Protein AF-A0A1I8INR8-F1 (afdb_monomer_lite)

Organism: NCBI:txid282301

Radius of gyration: 34.27 Å; chains: 1; bounding box: 73×22×100 Å

Foldseek 3Di:
DLVVLQVQLVVLCVVLVVDDVVSVVVSNVSSVVSNVLSVLVVLLVVLVVVLVVLVCCLVVPLVVVLVVLVVQLVVLVVQLVVLVVVLVVLVPDDPPPDDPVSVVVNVVSVVSNVVSVVSNVVSVVVSVVSVVVSVVVVVVSCVVSVVSNVVSVCCSVVVCVVVVVVVVVVVPPD

pLDDT: mean 91.71, std 9.46, range [42.19, 98.56]

Sequence (174 aa):
MCDTQRVLADAFLDLARQEPPALATDFQQSADSQRALQRSGEQLLVALQAFCTALSTLVNRTFEDALRTVSAYEFARVEFDAHRGDLDALSVRPSHGRTGAEVAKAEELKRQYEIRQQKFEQLRHDVRIKVQFLDENKIRVMQKQLRLFQSAVSAYFSGNQEALEAALRQINIK

Structure (mmCIF, N/CA/C/O backbone):
data_AF-A0A1I8INR8-F1
#
_entry.id   AF-A0A1I8INR8-F1
#
loop_
_atom_site.group_PDB
_atom_site.id
_atom_site.type_symbol
_atom_site.label_atom_id
_atom_site.label_alt_id
_atom_site.label_comp_id
_atom_site.label_asym_id
_atom_site.label_entity_id
_atom_site.label_seq_id
_atom_site.pdbx_PDB_ins_code
_atom_site.Cartn_x
_atom_site.Cartn_y
_atom_site.Cartn_z
_atom_site.occupancy
_atom_site.B_iso_or_equiv
_atom_site.auth_seq_id
_atom_site.auth_comp_id
_atom_site.auth_asym_id
_atom_site.auth_atom_id
_atom_site.pdbx_PDB_model_num
ATOM 1 N N . MET A 1 1 ? -19.101 -4.542 14.264 1.00 85.25 1 MET A N 1
ATOM 2 C CA . MET A 1 1 ? -18.750 -4.606 15.701 1.00 85.25 1 MET A CA 1
ATOM 3 C C . MET A 1 1 ? -19.252 -3.365 16.432 1.00 85.25 1 MET A C 1
ATOM 5 O O . MET A 1 1 ? -20.091 -3.538 17.303 1.00 85.25 1 MET A O 1
ATOM 9 N N . CYS A 1 2 ? -18.849 -2.145 16.043 1.00 91.06 2 CYS A N 1
ATOM 10 C CA . CYS A 1 2 ? -19.329 -0.903 16.679 1.00 91.06 2 CYS A CA 1
ATOM 11 C C . CYS A 1 2 ? -20.861 -0.749 16.643 1.00 91.06 2 CYS A C 1
ATOM 13 O O . CYS A 1 2 ? -21.470 -0.439 17.660 1.00 91.06 2 CYS A O 1
ATOM 15 N N . ASP A 1 3 ? -21.508 -1.064 15.514 1.00 92.00 3 ASP A N 1
ATOM 16 C CA . ASP A 1 3 ? -22.978 -1.029 15.424 1.00 92.00 3 ASP A CA 1
ATOM 17 C C . ASP A 1 3 ? -23.662 -1.997 16.390 1.00 92.00 3 ASP A C 1
ATOM 19 O O . ASP A 1 3 ? -24.669 -1.661 17.005 1.00 92.00 3 ASP A O 1
ATOM 23 N N . THR A 1 4 ? -23.098 -3.192 16.561 1.00 95.50 4 THR A N 1
ATOM 24 C CA . THR A 1 4 ? -23.612 -4.185 17.507 1.00 95.50 4 THR A CA 1
ATOM 25 C C . THR A 1 4 ? -23.498 -3.680 18.945 1.00 95.50 4 THR A C 1
ATOM 27 O O . THR A 1 4 ? -24.440 -3.839 19.711 1.00 95.50 4 THR A O 1
ATOM 30 N N . GLN A 1 5 ? -22.384 -3.027 19.299 1.00 94.69 5 GLN A N 1
ATOM 31 C CA . GLN A 1 5 ? -22.195 -2.404 20.616 1.00 94.69 5 GLN A CA 1
ATOM 32 C C . GLN A 1 5 ? -23.201 -1.272 20.852 1.00 94.69 5 GLN A C 1
ATOM 34 O O . GLN A 1 5 ? -23.786 -1.189 21.929 1.00 94.69 5 GLN A O 1
ATOM 39 N N . ARG A 1 6 ? -23.474 -0.446 19.832 1.00 95.56 6 ARG A N 1
ATOM 40 C CA . ARG A 1 6 ? -24.505 0.601 19.897 1.00 95.56 6 ARG A CA 1
ATOM 41 C C . ARG A 1 6 ? -25.893 0.013 20.156 1.00 95.56 6 ARG A C 1
ATOM 43 O O . ARG A 1 6 ? -26.562 0.436 21.090 1.00 95.56 6 ARG A O 1
ATOM 50 N N . VAL A 1 7 ? -26.298 -0.985 19.368 1.00 97.31 7 VAL A N 1
ATOM 51 C CA . VAL A 1 7 ? -27.605 -1.651 19.521 1.00 97.31 7 VAL A CA 1
ATOM 52 C C . VAL A 1 7 ? -27.735 -2.312 20.894 1.00 97.31 7 VAL A C 1
ATOM 54 O O . VAL A 1 7 ? -28.781 -2.208 21.528 1.00 97.31 7 VAL A O 1
ATOM 57 N N . LEU A 1 8 ? -26.673 -2.955 21.383 1.00 96.88 8 LEU A N 1
ATOM 58 C CA . LEU A 1 8 ? -26.670 -3.578 22.704 1.00 96.88 8 LEU A CA 1
ATOM 59 C C . LEU A 1 8 ? -26.781 -2.542 23.833 1.00 96.88 8 LEU A C 1
ATOM 61 O O . LEU A 1 8 ? -27.493 -2.777 24.806 1.00 96.88 8 LEU A O 1
ATOM 65 N N . ALA A 1 9 ? -26.123 -1.387 23.697 1.00 96.94 9 ALA A N 1
ATOM 66 C CA . ALA A 1 9 ? -26.262 -0.293 24.653 1.00 96.94 9 ALA A CA 1
ATOM 67 C C . ALA A 1 9 ? -27.705 0.224 24.725 1.00 96.94 9 ALA A C 1
ATOM 69 O O . ALA A 1 9 ? -28.228 0.443 25.815 1.00 96.94 9 ALA A O 1
ATOM 70 N N . ASP A 1 10 ? -28.353 0.397 23.573 1.00 97.38 10 ASP A N 1
ATOM 71 C CA . ASP A 1 10 ? -29.737 0.866 23.514 1.00 97.38 10 ASP A CA 1
ATOM 72 C C . ASP A 1 10 ? -30.696 -0.167 24.134 1.00 97.38 10 ASP A C 1
ATOM 74 O O . ASP A 1 10 ? -31.551 0.200 24.939 1.00 97.38 10 ASP A O 1
ATOM 78 N N . ALA A 1 11 ? -30.479 -1.463 23.879 1.00 97.69 11 ALA A N 1
ATOM 79 C CA . ALA A 1 11 ? -31.242 -2.538 24.515 1.00 97.69 11 ALA A CA 1
ATOM 80 C C . ALA A 1 11 ? -31.092 -2.545 26.049 1.00 97.69 11 ALA A C 1
ATOM 82 O O . ALA A 1 11 ? -32.080 -2.710 26.766 1.00 97.69 11 ALA A O 1
ATOM 83 N N . PHE A 1 12 ? -29.882 -2.318 26.575 1.00 97.81 12 PHE A N 1
ATOM 84 C CA . PHE A 1 12 ? -29.671 -2.190 28.019 1.00 97.81 12 PHE A CA 1
ATOM 85 C C . PHE A 1 12 ? -30.396 -0.979 28.614 1.00 97.81 12 PHE A C 1
ATOM 87 O O . PHE A 1 12 ? -30.968 -1.082 29.696 1.00 97.81 12 PHE A O 1
ATOM 94 N N . LEU A 1 13 ? -30.437 0.155 27.912 1.00 97.38 13 LEU A N 1
ATOM 95 C CA . LEU A 1 13 ? -31.196 1.318 28.376 1.00 97.38 13 LEU A CA 1
ATOM 96 C C . LEU A 1 13 ? -32.703 1.070 28.380 1.00 97.38 13 LEU A C 1
ATOM 98 O O . LEU A 1 13 ? -33.392 1.565 29.270 1.00 97.38 13 LEU A O 1
ATOM 102 N N . ASP A 1 14 ? -33.220 0.314 27.415 1.00 97.31 14 ASP A N 1
ATOM 103 C CA . ASP A 1 14 ? -34.634 -0.051 27.387 1.00 97.31 14 ASP A CA 1
ATOM 104 C C . ASP A 1 14 ? -34.998 -0.991 28.542 1.00 97.31 14 ASP A C 1
ATOM 106 O O . ASP A 1 14 ? -36.032 -0.784 29.179 1.00 97.31 14 ASP A O 1
ATOM 110 N N . LEU A 1 15 ? -34.128 -1.953 28.875 1.00 96.38 15 LEU A N 1
ATOM 111 C CA . LEU A 1 15 ? -34.279 -2.800 30.065 1.00 96.38 15 LEU A CA 1
ATOM 112 C C . LEU A 1 15 ? -34.209 -1.976 31.355 1.00 96.38 15 LEU A C 1
ATOM 114 O O . LEU A 1 15 ? -35.057 -2.125 32.231 1.00 96.38 15 LEU A O 1
ATOM 118 N N . ALA A 1 16 ? -33.274 -1.028 31.447 1.00 96.44 16 ALA A N 1
ATOM 119 C CA . ALA A 1 16 ? -33.149 -0.165 32.618 1.00 96.44 16 ALA A CA 1
ATOM 120 C C . ALA A 1 16 ? -34.416 0.656 32.913 1.00 96.44 16 ALA A C 1
ATOM 122 O O . ALA A 1 16 ? -34.667 1.009 34.060 1.00 96.44 16 ALA A O 1
ATOM 123 N N . ARG A 1 17 ? -35.224 0.977 31.894 1.00 95.50 17 ARG A N 1
ATOM 124 C CA . ARG A 1 17 ? -36.499 1.694 32.075 1.00 95.50 17 ARG A CA 1
ATOM 125 C C . ARG A 1 17 ? -37.625 0.803 32.600 1.00 95.50 17 ARG A C 1
ATOM 127 O O . ARG A 1 17 ? -38.612 1.334 33.102 1.00 95.50 17 ARG A O 1
ATOM 134 N N . GLN A 1 18 ? -37.512 -0.510 32.420 1.00 95.56 18 GLN A N 1
ATOM 135 C CA . GLN A 1 18 ? -38.550 -1.485 32.765 1.00 95.56 18 GLN A CA 1
ATOM 136 C C . GLN A 1 18 ? -38.320 -2.117 34.143 1.00 95.56 18 GLN A C 1
ATOM 138 O O . GLN A 1 18 ? -39.266 -2.593 34.764 1.00 95.56 18 GLN A O 1
ATOM 143 N N . GLU A 1 19 ? -37.077 -2.106 34.621 1.00 95.31 19 GLU A N 1
ATOM 144 C CA . GLU A 1 19 ? -36.652 -2.840 35.809 1.00 95.31 19 GLU A CA 1
ATOM 145 C C . GLU A 1 19 ? -36.619 -1.982 37.091 1.00 95.31 19 GLU A C 1
ATOM 147 O O . GLU A 1 19 ? -36.534 -0.751 37.029 1.00 95.31 19 GLU A O 1
ATOM 152 N N . PRO A 1 20 ? -36.661 -2.606 38.288 1.00 94.69 20 PRO A N 1
ATOM 153 C CA . PRO A 1 20 ? -36.538 -1.902 39.562 1.00 94.69 20 PRO A CA 1
ATOM 154 C C . PRO A 1 20 ? -35.221 -1.115 39.689 1.00 94.69 20 PRO A C 1
ATOM 156 O O . PRO A 1 20 ? -34.214 -1.518 39.105 1.00 94.69 20 PRO A O 1
ATOM 159 N N . PRO A 1 21 ? -35.158 -0.063 40.533 1.00 91.00 21 PRO A N 1
ATOM 160 C CA . PRO A 1 21 ? -34.016 0.861 40.596 1.00 91.00 21 PRO A CA 1
ATOM 161 C C . PRO A 1 21 ? -32.642 0.204 40.783 1.00 91.00 21 PRO A C 1
ATOM 163 O O . PRO A 1 21 ? -31.654 0.661 40.207 1.00 91.00 21 PRO A O 1
ATOM 166 N N . ALA A 1 22 ? -32.579 -0.875 41.568 1.00 87.69 22 ALA A N 1
ATOM 167 C CA . ALA A 1 22 ? -31.343 -1.620 41.788 1.00 87.69 22 ALA A CA 1
ATOM 168 C C . ALA A 1 22 ? -30.801 -2.215 40.476 1.00 87.69 22 ALA A C 1
ATOM 170 O O . ALA A 1 22 ? -29.647 -1.991 40.135 1.00 87.69 22 ALA A O 1
ATOM 171 N N . LEU A 1 23 ? -31.656 -2.884 39.699 1.00 92.56 23 LEU A N 1
ATOM 172 C CA . LEU A 1 23 ? -31.268 -3.539 38.449 1.00 92.56 23 LEU A CA 1
ATOM 173 C C . LEU A 1 23 ? -31.179 -2.551 37.274 1.00 92.56 23 LEU A C 1
ATOM 175 O O . LEU A 1 23 ? -30.334 -2.692 36.392 1.00 92.56 23 LEU A O 1
ATOM 179 N N . ALA A 1 24 ? -32.001 -1.499 37.291 1.00 93.50 24 ALA A N 1
ATOM 180 C CA . ALA A 1 24 ? -31.927 -0.402 36.334 1.00 93.50 24 ALA A CA 1
ATOM 181 C C . ALA A 1 24 ? -30.546 0.272 36.324 1.00 93.50 24 ALA A C 1
ATOM 183 O O . ALA A 1 24 ? -30.033 0.619 35.259 1.00 93.50 24 ALA A O 1
ATOM 184 N N . THR A 1 25 ? -29.931 0.420 37.501 1.00 93.50 25 THR A N 1
ATOM 185 C CA . THR A 1 25 ? -28.589 1.000 37.644 1.00 93.50 25 THR A CA 1
ATOM 186 C C . THR A 1 25 ? -27.529 0.132 36.959 1.00 93.50 25 THR A C 1
ATOM 188 O O . THR A 1 25 ? -26.711 0.650 36.198 1.00 93.50 25 THR A O 1
ATOM 191 N N . ASP A 1 26 ? -27.575 -1.188 37.148 1.00 93.31 26 ASP A N 1
ATOM 192 C CA . ASP A 1 26 ? -26.617 -2.124 36.541 1.00 93.31 26 ASP A CA 1
ATOM 193 C C . ASP A 1 26 ? -26.748 -2.171 35.011 1.00 93.31 26 ASP A C 1
ATOM 195 O O . ASP A 1 26 ? -25.753 -2.196 34.274 1.00 93.31 26 ASP A O 1
ATOM 199 N N . PHE A 1 27 ? -27.983 -2.116 34.505 1.00 96.62 27 PHE A N 1
ATOM 200 C CA . PHE A 1 27 ? -28.234 -2.018 33.070 1.00 96.62 27 PHE A CA 1
ATOM 201 C C . PHE A 1 27 ? -27.723 -0.697 32.477 1.00 96.62 27 PHE A C 1
ATOM 203 O O . PHE A 1 27 ? -27.130 -0.707 31.397 1.00 96.62 27 PHE A O 1
ATOM 210 N N . GLN A 1 28 ? -27.862 0.431 33.181 1.00 94.81 28 GLN A N 1
ATOM 211 C CA . GLN A 1 28 ? -27.290 1.710 32.739 1.00 94.81 28 GLN A CA 1
ATOM 212 C C . GLN A 1 28 ? -25.759 1.659 32.664 1.00 94.81 28 GLN A C 1
ATOM 214 O O . GLN A 1 28 ? -25.190 2.034 31.640 1.00 94.81 28 GLN A O 1
ATOM 219 N N . GLN A 1 29 ? -25.090 1.115 33.684 1.00 91.81 29 GLN A N 1
ATOM 220 C CA . GLN A 1 29 ? -23.630 0.944 33.669 1.00 91.81 29 GLN A CA 1
ATOM 221 C C . GLN A 1 29 ? -23.162 0.033 32.521 1.00 91.81 29 GLN A C 1
ATOM 223 O O . GLN A 1 29 ? -22.140 0.292 31.872 1.00 91.81 29 GLN A O 1
ATOM 228 N N . SER A 1 30 ? -23.936 -1.014 32.222 1.00 93.44 30 SER A N 1
ATOM 229 C CA . SER A 1 30 ? -23.683 -1.906 31.086 1.00 93.44 30 SER A CA 1
ATOM 230 C C . SER A 1 30 ? -23.827 -1.174 29.747 1.00 93.44 30 SER A C 1
ATOM 232 O O . SER A 1 30 ? -22.984 -1.335 28.860 1.00 93.44 30 SER A O 1
ATOM 234 N N . ALA A 1 31 ? -24.847 -0.322 29.601 1.00 95.75 31 ALA A N 1
ATOM 235 C CA . ALA A 1 31 ? -25.032 0.515 28.417 1.00 95.75 31 ALA A CA 1
ATOM 236 C C . ALA A 1 31 ? -23.881 1.513 28.220 1.00 95.75 31 ALA A C 1
ATOM 238 O O . ALA A 1 31 ? -23.369 1.659 27.106 1.00 95.75 31 ALA A O 1
ATOM 239 N N . ASP A 1 32 ? -23.442 2.170 29.295 1.00 93.00 32 ASP A N 1
ATOM 240 C CA . ASP A 1 32 ? -22.332 3.124 29.257 1.00 93.00 32 ASP A CA 1
ATOM 241 C C . ASP A 1 32 ? -21.020 2.449 28.847 1.00 93.00 32 ASP A C 1
ATOM 243 O O . ASP A 1 32 ? -20.288 2.975 28.003 1.00 93.00 32 ASP A O 1
ATOM 247 N N . SER A 1 33 ? -20.769 1.238 29.350 1.00 91.25 33 SER A N 1
ATOM 248 C CA . SER A 1 33 ? -19.611 0.425 28.959 1.00 91.25 33 SER A CA 1
ATOM 249 C C . SER A 1 33 ? -19.632 0.081 27.464 1.00 91.25 33 SER A C 1
ATOM 251 O O . SER A 1 33 ? -18.626 0.243 26.770 1.00 91.25 33 SER A O 1
ATOM 253 N N . GLN A 1 34 ? -20.788 -0.329 26.925 1.00 93.31 34 GLN A N 1
ATOM 254 C CA . GLN A 1 34 ? -20.937 -0.612 25.491 1.00 93.31 34 GLN A CA 1
ATOM 255 C C . GLN A 1 34 ? -20.730 0.640 24.625 1.00 93.31 34 GLN A C 1
ATOM 257 O O . GLN A 1 34 ? -20.085 0.567 23.578 1.00 93.31 34 GLN A O 1
ATOM 262 N N . ARG A 1 35 ? -21.202 1.811 25.072 1.00 94.19 35 ARG A N 1
ATOM 263 C CA . ARG A 1 35 ? -20.964 3.094 24.386 1.00 94.19 35 ARG A CA 1
ATOM 264 C C . ARG A 1 35 ? -19.497 3.515 24.425 1.00 94.19 35 ARG A C 1
ATOM 266 O O . ARG A 1 35 ? -18.987 4.022 23.428 1.00 94.19 35 ARG A O 1
ATOM 273 N N . ALA A 1 36 ? -18.804 3.305 25.542 1.00 90.44 36 ALA A N 1
ATOM 274 C CA . ALA A 1 36 ? -17.372 3.580 25.645 1.00 90.44 36 ALA A CA 1
ATOM 275 C C . ALA A 1 36 ? -16.555 2.698 24.680 1.00 90.44 36 ALA A C 1
ATOM 277 O O . ALA A 1 36 ? -15.686 3.200 23.956 1.00 90.44 36 ALA A O 1
ATOM 278 N N . LEU A 1 37 ? -16.890 1.406 24.597 1.00 90.62 37 LEU A N 1
ATOM 279 C CA . LEU A 1 37 ? -16.292 0.478 23.634 1.00 90.62 37 LEU A CA 1
ATOM 280 C C . LEU A 1 37 ? -16.589 0.876 22.183 1.00 90.62 37 LEU A C 1
ATOM 282 O O . LEU A 1 37 ? -15.681 0.884 21.357 1.00 90.62 37 LEU A O 1
ATOM 286 N N . GLN A 1 38 ? -17.825 1.274 21.878 1.00 93.69 38 GLN A N 1
ATOM 287 C CA . GLN A 1 38 ? -18.199 1.742 20.543 1.00 93.69 38 GLN A CA 1
ATOM 288 C C . GLN A 1 38 ? -17.388 2.977 20.126 1.00 93.69 38 GLN A C 1
ATOM 290 O O . GLN A 1 38 ? -16.802 2.982 19.045 1.00 93.69 38 GLN A O 1
ATOM 295 N N . ARG A 1 39 ? -17.287 3.998 20.988 1.00 91.81 39 ARG A N 1
ATOM 296 C CA . ARG A 1 39 ? -16.523 5.227 20.698 1.00 91.81 39 ARG A CA 1
ATOM 297 C C . ARG A 1 39 ? -15.035 4.956 20.480 1.00 91.81 39 ARG A C 1
ATOM 299 O O . ARG A 1 39 ? -14.447 5.458 19.524 1.00 91.81 39 ARG A O 1
ATOM 306 N N . SER A 1 40 ? -14.418 4.165 21.356 1.00 91.06 40 SER A N 1
ATOM 307 C CA . SER A 1 40 ? -13.002 3.794 21.211 1.00 91.06 40 SER A CA 1
ATOM 308 C C . SER A 1 40 ? -12.769 2.914 19.975 1.00 91.06 40 SER A C 1
ATOM 310 O O . SER A 1 40 ? -11.763 3.075 19.281 1.00 91.06 40 SER A O 1
ATOM 312 N N . GLY A 1 41 ? -13.726 2.046 19.634 1.00 93.81 41 GLY A N 1
ATOM 313 C CA . GLY A 1 41 ? -13.703 1.226 18.425 1.00 93.81 41 GLY A CA 1
ATOM 314 C C . GLY A 1 41 ? -13.799 2.049 17.139 1.00 93.81 41 GLY A C 1
ATOM 315 O O . GLY A 1 41 ? -13.087 1.767 16.177 1.00 93.81 41 GLY A O 1
ATOM 316 N N . GLU A 1 42 ? -14.617 3.103 17.117 1.00 95.00 42 GLU A N 1
ATOM 317 C CA . GLU A 1 42 ? -14.689 4.047 15.992 1.00 95.00 42 GLU A CA 1
ATOM 318 C C . GLU A 1 42 ? -13.365 4.787 15.775 1.00 95.00 42 GLU A C 1
ATOM 320 O O . GLU A 1 42 ? -12.899 4.901 14.641 1.00 95.00 42 GLU A O 1
ATOM 325 N N . GLN A 1 43 ? -12.710 5.231 16.851 1.00 93.75 43 GLN A N 1
ATOM 326 C CA . GLN A 1 43 ? -11.388 5.858 16.763 1.00 93.75 43 GLN A CA 1
ATOM 327 C C . GLN A 1 43 ? -10.331 4.891 16.214 1.00 93.75 43 GLN A C 1
ATOM 329 O O . GLN A 1 43 ? -9.533 5.270 15.350 1.00 93.75 43 GLN A O 1
ATOM 334 N N . LEU A 1 44 ? -10.347 3.631 16.664 1.00 95.56 44 LEU A N 1
ATOM 335 C CA . LEU A 1 44 ? -9.473 2.595 16.120 1.00 95.56 44 LEU A CA 1
ATOM 336 C C . LEU A 1 44 ? -9.754 2.364 14.629 1.00 95.56 44 LEU A C 1
ATOM 338 O O . LEU A 1 44 ? -8.815 2.301 13.837 1.00 95.56 44 LEU A O 1
ATOM 342 N N . LEU A 1 45 ? -11.025 2.289 14.225 1.00 96.38 45 LEU A N 1
ATOM 343 C CA . LEU A 1 45 ? -11.408 2.093 12.827 1.00 96.38 45 LEU A CA 1
ATOM 344 C C . LEU A 1 45 ? -10.861 3.208 11.925 1.00 96.38 45 LEU A C 1
ATOM 346 O O . LEU A 1 45 ? -10.309 2.914 10.864 1.00 96.38 45 LEU A O 1
ATOM 350 N N . VAL A 1 46 ? -10.935 4.467 12.366 1.00 96.12 46 VAL A N 1
ATOM 351 C CA . VAL A 1 46 ? -10.344 5.609 11.647 1.00 96.12 46 VAL A CA 1
ATOM 352 C C . VAL A 1 46 ? -8.832 5.430 11.476 1.00 96.12 46 VAL A C 1
ATOM 354 O O . VAL A 1 46 ? -8.311 5.623 10.375 1.00 96.12 46 VAL A O 1
ATOM 357 N N . ALA A 1 47 ? -8.119 5.017 12.527 1.00 96.31 47 ALA A N 1
ATOM 358 C CA . ALA A 1 47 ? -6.679 4.772 12.453 1.00 96.31 47 ALA A CA 1
ATOM 359 C C . ALA A 1 47 ? -6.329 3.627 11.482 1.00 96.31 47 ALA A C 1
ATOM 361 O O . ALA A 1 47 ? -5.404 3.757 10.675 1.00 96.31 47 ALA A O 1
ATOM 362 N N . LEU A 1 48 ? -7.095 2.532 11.506 1.00 97.38 48 LEU A N 1
ATOM 363 C CA . LEU A 1 48 ? -6.932 1.403 10.586 1.00 97.38 48 LEU A CA 1
ATOM 364 C C . LEU A 1 48 ? -7.203 1.806 9.132 1.00 97.38 48 LEU A C 1
ATOM 366 O O . LEU A 1 48 ? -6.455 1.435 8.228 1.00 97.38 48 LEU A O 1
ATOM 370 N N . GLN A 1 49 ? -8.235 2.611 8.894 1.00 97.50 49 GLN A N 1
ATOM 371 C CA . GLN A 1 49 ? -8.563 3.095 7.558 1.00 97.50 49 GLN A CA 1
ATOM 372 C C . GLN A 1 49 ? -7.496 4.056 7.017 1.00 97.50 49 GLN A C 1
ATOM 374 O O . GLN A 1 49 ? -7.133 3.977 5.837 1.00 97.50 49 GLN A O 1
ATOM 379 N N . ALA A 1 50 ? -6.939 4.918 7.871 1.00 97.25 50 ALA A N 1
ATOM 380 C CA . ALA A 1 50 ? -5.808 5.773 7.519 1.00 97.25 50 ALA A CA 1
ATOM 381 C C . ALA A 1 50 ? -4.566 4.945 7.140 1.00 97.25 50 ALA A C 1
ATOM 383 O O . ALA A 1 50 ? -3.931 5.222 6.119 1.00 97.25 50 ALA A O 1
ATOM 384 N N . PHE A 1 51 ? -4.266 3.889 7.903 1.00 98.06 51 PHE A N 1
ATOM 385 C CA . PHE A 1 51 ? -3.190 2.945 7.595 1.00 98.06 51 PHE A CA 1
ATOM 386 C C . PHE A 1 51 ? -3.390 2.271 6.227 1.00 98.06 51 PHE A C 1
ATOM 388 O O . PHE A 1 51 ? -2.502 2.329 5.372 1.00 98.06 51 PHE A O 1
ATOM 395 N N . CYS A 1 52 ? -4.575 1.706 5.971 1.00 98.12 52 CYS A N 1
ATOM 396 C CA . CYS A 1 52 ? -4.902 1.068 4.692 1.00 98.12 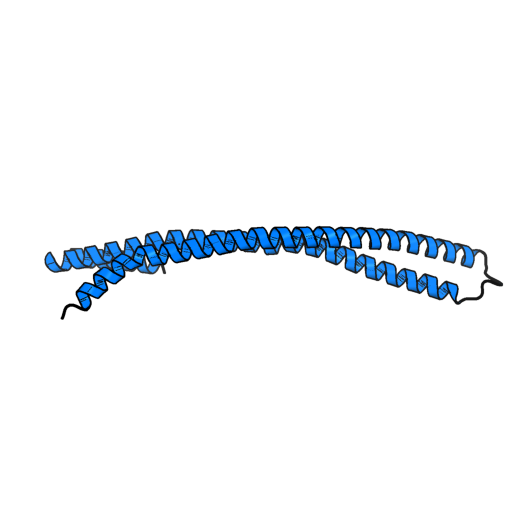52 CYS A CA 1
ATOM 397 C C . CYS A 1 52 ? -4.795 2.041 3.509 1.00 98.12 52 CYS A C 1
ATOM 399 O O . CYS A 1 52 ? -4.266 1.687 2.457 1.00 98.12 52 CYS A O 1
ATOM 401 N N . THR A 1 53 ? -5.245 3.285 3.682 1.00 98.31 53 THR A N 1
ATOM 402 C CA . THR A 1 53 ? -5.161 4.327 2.645 1.00 98.31 53 THR A CA 1
ATOM 403 C C . THR A 1 53 ? -3.709 4.686 2.324 1.00 98.31 53 THR A C 1
ATOM 405 O O . THR A 1 53 ? -3.338 4.823 1.153 1.00 98.31 53 THR A O 1
ATOM 408 N N . ALA A 1 54 ? -2.859 4.793 3.348 1.00 97.69 54 ALA A N 1
ATOM 409 C CA . ALA A 1 54 ? -1.439 5.061 3.166 1.00 97.69 54 ALA A CA 1
ATOM 410 C C . ALA A 1 54 ? -0.725 3.909 2.438 1.00 97.69 54 ALA A C 1
ATOM 412 O O . ALA A 1 54 ? 0.063 4.165 1.527 1.00 97.69 54 ALA A O 1
ATOM 413 N N . LEU A 1 55 ? -1.032 2.651 2.780 1.00 97.94 55 LEU A N 1
ATOM 414 C CA . LEU A 1 55 ? -0.487 1.486 2.075 1.00 97.94 55 LEU A CA 1
ATOM 415 C C . LEU A 1 55 ? -0.992 1.384 0.636 1.00 97.94 55 LEU A C 1
ATOM 417 O O . LEU A 1 55 ? -0.200 1.133 -0.269 1.00 97.94 55 LEU A O 1
ATOM 421 N N . SER A 1 56 ? -2.281 1.636 0.408 1.00 98.19 56 SER A N 1
ATOM 422 C CA . SER A 1 56 ? -2.851 1.688 -0.940 1.00 98.19 56 SER A CA 1
ATOM 423 C C . SER A 1 56 ? -2.145 2.740 -1.795 1.00 98.19 56 SER A C 1
ATOM 425 O O . SER A 1 56 ? -1.817 2.475 -2.945 1.00 98.19 56 SER A O 1
ATOM 427 N N . THR A 1 57 ? -1.822 3.905 -1.226 1.00 98.38 57 THR A N 1
ATOM 428 C CA . THR A 1 57 ? -1.040 4.935 -1.927 1.00 98.38 57 THR A CA 1
ATOM 429 C C . THR A 1 57 ? 0.381 4.460 -2.226 1.00 98.38 57 THR A C 1
ATOM 431 O O . THR A 1 57 ? 0.851 4.615 -3.351 1.00 98.38 57 THR A O 1
ATOM 434 N N . LEU A 1 58 ? 1.064 3.848 -1.253 1.00 98.00 58 LEU A N 1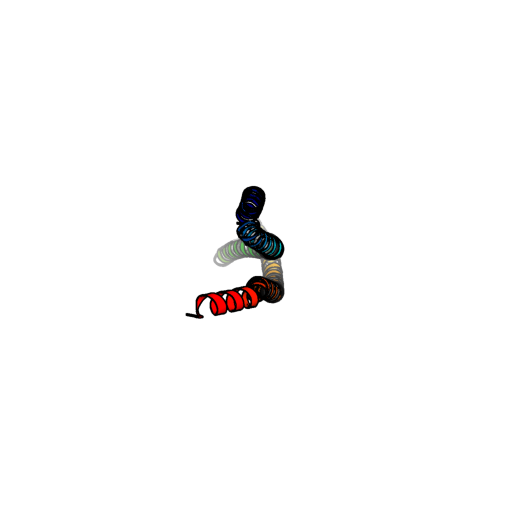
ATOM 435 C CA . LEU A 1 58 ? 2.412 3.317 -1.456 1.00 98.00 58 LEU A CA 1
ATOM 436 C C . LEU A 1 58 ? 2.434 2.299 -2.607 1.00 98.00 58 LEU A C 1
ATOM 438 O O . LEU A 1 58 ? 3.251 2.418 -3.514 1.00 98.00 58 LEU A O 1
ATOM 442 N N . VAL A 1 59 ? 1.509 1.341 -2.608 1.00 97.75 59 VAL A N 1
ATOM 443 C CA . VAL A 1 59 ? 1.457 0.265 -3.607 1.00 97.75 59 VAL A CA 1
ATOM 444 C C . VAL A 1 59 ? 0.938 0.772 -4.956 1.00 97.75 59 VAL A C 1
ATOM 446 O O . VAL A 1 59 ? 1.625 0.681 -5.968 1.00 97.75 59 VAL A O 1
ATOM 449 N N . ASN A 1 60 ? -0.256 1.357 -4.983 1.00 97.75 60 ASN A N 1
ATOM 450 C CA . ASN A 1 60 ? -0.954 1.676 -6.232 1.00 97.75 60 ASN A CA 1
ATOM 451 C C . ASN A 1 60 ? -0.503 2.996 -6.865 1.00 97.75 60 ASN A C 1
ATOM 453 O O . ASN A 1 60 ? -1.027 3.388 -7.899 1.00 97.75 60 ASN A O 1
ATOM 457 N N . ARG A 1 61 ? 0.408 3.746 -6.236 1.00 97.50 61 ARG A N 1
ATOM 458 C CA . ARG A 1 61 ? 0.979 4.962 -6.834 1.00 97.50 61 ARG A CA 1
ATOM 459 C C . ARG A 1 61 ? 2.492 4.875 -6.888 1.00 97.50 61 ARG A C 1
ATOM 461 O O . ARG A 1 61 ? 3.053 4.910 -7.976 1.00 97.50 61 ARG A O 1
ATOM 468 N N . THR A 1 62 ? 3.154 4.734 -5.741 1.00 97.25 62 THR A N 1
ATOM 469 C CA . THR A 1 62 ? 4.622 4.805 -5.684 1.00 97.25 62 THR A CA 1
ATOM 470 C C . THR A 1 62 ? 5.285 3.601 -6.355 1.00 97.25 62 THR A C 1
ATOM 472 O O . THR A 1 62 ? 6.187 3.776 -7.172 1.00 97.25 62 THR A O 1
ATOM 475 N N . PHE A 1 63 ? 4.836 2.381 -6.044 1.00 97.88 63 PHE A N 1
ATOM 476 C CA . PHE A 1 63 ? 5.357 1.179 -6.703 1.00 97.88 63 PHE A CA 1
ATOM 477 C C . PHE A 1 63 ? 4.965 1.136 -8.180 1.00 97.88 63 PHE A C 1
ATOM 479 O O . PHE A 1 63 ? 5.805 0.806 -9.014 1.00 97.88 63 PHE A O 1
ATOM 486 N N . GLU A 1 64 ? 3.726 1.504 -8.519 1.00 97.75 64 GLU A N 1
ATOM 487 C CA . GLU A 1 64 ? 3.276 1.519 -9.914 1.00 97.75 64 GLU A CA 1
ATOM 488 C C . GLU A 1 64 ? 4.127 2.458 -10.788 1.00 97.75 64 GLU A C 1
ATOM 490 O O . GLU A 1 64 ? 4.541 2.080 -11.882 1.00 97.75 64 GLU A O 1
ATOM 495 N N . ASP A 1 65 ? 4.457 3.653 -10.295 1.00 97.69 65 ASP A N 1
ATOM 496 C CA . ASP A 1 65 ? 5.326 4.605 -10.993 1.00 97.69 65 ASP A CA 1
ATOM 497 C C . ASP A 1 65 ? 6.732 4.033 -11.257 1.00 97.69 65 ASP A C 1
ATOM 499 O O . ASP A 1 65 ? 7.251 4.132 -12.369 1.00 97.69 65 ASP A O 1
ATOM 503 N N . ALA A 1 66 ? 7.328 3.346 -10.277 1.00 97.94 66 ALA A N 1
ATOM 504 C CA . ALA A 1 66 ? 8.611 2.670 -10.468 1.00 97.94 66 ALA A CA 1
ATOM 505 C C . ALA A 1 66 ? 8.519 1.499 -11.465 1.00 97.94 66 ALA A C 1
ATOM 507 O O . ALA A 1 66 ? 9.397 1.338 -12.317 1.00 97.94 66 ALA A O 1
ATOM 508 N N . LEU A 1 67 ? 7.443 0.707 -11.407 1.00 98.19 67 LEU A N 1
ATOM 509 C CA . LEU A 1 67 ? 7.211 -0.410 -12.327 1.00 98.19 67 LEU A CA 1
ATOM 510 C C . LEU A 1 67 ? 7.044 0.052 -13.778 1.00 98.19 67 LEU A C 1
ATOM 512 O O . LEU A 1 67 ? 7.470 -0.659 -14.692 1.00 98.19 67 LEU A O 1
ATOM 516 N N . ARG A 1 68 ? 6.489 1.247 -14.016 1.00 98.12 68 ARG A N 1
ATOM 517 C CA . ARG A 1 68 ? 6.431 1.845 -15.360 1.00 98.12 68 ARG A CA 1
ATOM 518 C C . ARG A 1 68 ? 7.831 2.100 -15.920 1.00 98.12 68 ARG A C 1
ATOM 520 O O . ARG A 1 68 ? 8.093 1.747 -17.068 1.00 98.12 68 ARG A O 1
ATOM 527 N N . THR A 1 69 ? 8.747 2.642 -15.113 1.00 97.62 69 THR A N 1
ATOM 528 C CA . THR A 1 69 ? 10.150 2.841 -15.519 1.00 97.62 69 THR A CA 1
ATOM 529 C C . THR A 1 69 ? 10.855 1.508 -15.779 1.00 97.62 69 THR A C 1
ATOM 531 O O . THR A 1 69 ? 11.528 1.366 -16.799 1.00 97.62 69 THR A O 1
ATOM 534 N N . VAL A 1 70 ? 10.653 0.506 -14.915 1.00 98.44 70 VAL A N 1
ATOM 535 C CA . VAL A 1 70 ? 11.204 -0.849 -15.110 1.00 98.44 70 VAL A CA 1
ATOM 536 C C . VAL A 1 70 ? 10.686 -1.477 -16.404 1.00 98.44 70 VAL A C 1
ATOM 538 O O . VAL A 1 70 ? 11.469 -2.019 -17.176 1.00 98.44 70 VAL A O 1
ATOM 541 N N . SER A 1 71 ? 9.391 -1.347 -16.693 1.00 98.31 71 SER A N 1
ATOM 542 C CA . SER A 1 71 ? 8.790 -1.883 -17.922 1.00 98.31 71 SER A CA 1
ATOM 543 C C . SER A 1 71 ? 9.365 -1.222 -19.178 1.00 98.31 71 SER A C 1
ATOM 545 O O . SER A 1 71 ? 9.658 -1.904 -20.158 1.00 98.31 71 SER A O 1
ATOM 547 N N . ALA A 1 72 ? 9.578 0.099 -19.149 1.00 98.12 72 ALA A N 1
ATOM 548 C CA . ALA A 1 72 ? 10.207 0.822 -20.254 1.00 98.12 72 ALA A CA 1
ATOM 549 C C . ALA A 1 72 ? 11.663 0.381 -20.479 1.00 98.12 72 ALA A C 1
ATOM 551 O O . ALA A 1 72 ? 12.081 0.197 -21.623 1.00 98.12 72 ALA A O 1
ATOM 552 N N . TYR A 1 73 ? 12.419 0.181 -19.397 1.00 98.56 73 TYR A N 1
ATOM 553 C CA . TYR A 1 73 ? 13.776 -0.363 -19.446 1.00 98.56 73 TYR A CA 1
ATOM 554 C C . TYR A 1 73 ? 13.814 -1.775 -20.041 1.00 98.56 73 TYR A C 1
ATOM 556 O O . TYR A 1 73 ? 14.611 -2.033 -20.941 1.00 98.56 73 TYR A O 1
ATOM 564 N N . GLU A 1 74 ? 12.937 -2.671 -19.585 1.00 98.31 74 GLU A N 1
ATOM 565 C CA . GLU A 1 74 ? 12.850 -4.046 -20.087 1.00 98.31 74 GLU A CA 1
ATOM 566 C C . GLU A 1 74 ? 12.530 -4.079 -21.586 1.00 98.31 74 GLU A C 1
ATOM 568 O O . GLU A 1 74 ? 13.184 -4.792 -22.346 1.00 98.31 74 GLU A O 1
ATOM 573 N N . PHE A 1 75 ? 11.602 -3.233 -22.041 1.00 98.06 75 PHE A N 1
ATOM 574 C CA . PHE A 1 75 ? 11.313 -3.081 -23.465 1.00 98.06 75 PHE A CA 1
ATOM 575 C C . PHE A 1 75 ? 12.538 -2.588 -24.253 1.00 98.06 75 PHE A C 1
ATOM 577 O O . PHE A 1 75 ? 12.896 -3.172 -25.275 1.00 98.06 75 PHE A O 1
ATOM 584 N N . ALA A 1 76 ? 13.230 -1.555 -23.759 1.00 98.12 76 ALA A N 1
ATOM 585 C CA . ALA A 1 76 ? 14.431 -1.030 -24.407 1.00 98.12 76 ALA A CA 1
ATOM 586 C C . ALA A 1 76 ? 15.586 -2.046 -24.443 1.00 98.12 76 ALA A C 1
ATOM 588 O O . ALA A 1 76 ? 16.350 -2.053 -25.406 1.00 98.12 76 ALA A O 1
ATOM 589 N N . ARG A 1 77 ? 15.702 -2.919 -23.432 1.00 98.25 77 ARG A N 1
ATOM 590 C CA . ARG A 1 77 ? 16.680 -4.016 -23.414 1.00 98.25 77 ARG A CA 1
ATOM 591 C C . ARG A 1 77 ? 16.425 -5.003 -24.547 1.00 98.25 77 ARG A C 1
ATOM 593 O O . ARG A 1 77 ? 17.355 -5.326 -25.276 1.00 98.25 77 ARG A O 1
ATOM 600 N N . VAL A 1 78 ? 15.173 -5.427 -24.725 1.00 98.12 78 VAL A N 1
ATOM 601 C CA . VAL A 1 78 ? 14.790 -6.342 -25.812 1.00 98.12 78 VAL A CA 1
ATOM 602 C C . VAL A 1 78 ? 15.059 -5.714 -27.181 1.00 98.12 78 VAL A C 1
ATOM 604 O O . VAL A 1 78 ? 15.645 -6.372 -28.039 1.00 98.12 78 VAL A O 1
ATOM 607 N N . GLU A 1 79 ? 14.697 -4.439 -27.385 1.00 96.31 79 GLU A N 1
ATOM 608 C CA . GLU A 1 79 ? 15.014 -3.722 -28.631 1.00 96.31 79 GLU A CA 1
ATOM 609 C C . GLU A 1 79 ? 16.531 -3.672 -28.882 1.00 96.31 79 GLU A C 1
ATOM 611 O O . GLU A 1 79 ? 16.991 -3.955 -29.987 1.00 96.31 79 GLU A O 1
ATOM 616 N N . PHE A 1 80 ? 17.317 -3.324 -27.860 1.00 97.12 80 PHE A N 1
ATOM 617 C CA . PHE A 1 80 ? 18.774 -3.262 -27.955 1.00 97.12 80 PHE A CA 1
ATOM 618 C C . PHE A 1 80 ? 19.392 -4.622 -28.309 1.00 97.12 80 PHE A C 1
ATOM 620 O O . PHE A 1 80 ? 20.204 -4.697 -29.231 1.00 97.12 80 PHE A O 1
ATOM 627 N N . ASP A 1 81 ? 18.987 -5.696 -27.627 1.00 97.06 81 ASP A N 1
ATOM 628 C CA . ASP A 1 81 ? 19.508 -7.043 -27.870 1.00 97.06 81 ASP A CA 1
ATOM 629 C C . ASP A 1 81 ? 19.153 -7.557 -29.276 1.00 97.06 81 ASP A C 1
ATOM 631 O O . ASP A 1 81 ? 19.994 -8.188 -29.921 1.00 97.06 81 ASP A O 1
ATOM 635 N N . ALA A 1 82 ? 17.953 -7.244 -29.782 1.00 96.12 82 ALA A N 1
ATOM 636 C CA . ALA A 1 82 ? 17.551 -7.577 -31.150 1.00 96.12 82 ALA A CA 1
ATOM 637 C C . ALA A 1 82 ? 18.452 -6.886 -32.189 1.00 96.12 82 ALA A C 1
ATOM 639 O O . ALA A 1 82 ? 19.019 -7.548 -33.059 1.00 96.12 82 ALA A O 1
ATOM 640 N N . HIS A 1 83 ? 18.666 -5.573 -32.052 1.00 92.56 83 HIS A N 1
ATOM 641 C CA . HIS A 1 83 ? 19.521 -4.816 -32.971 1.00 92.56 83 HIS A CA 1
ATOM 642 C C . HIS A 1 83 ? 21.009 -5.175 -32.853 1.00 92.56 83 HIS A C 1
ATOM 644 O O . HIS A 1 83 ? 21.731 -5.105 -33.849 1.00 92.56 83 HIS A O 1
ATOM 650 N N . ARG A 1 84 ? 21.480 -5.591 -31.668 1.00 93.62 84 ARG A N 1
ATOM 651 C CA . ARG A 1 84 ? 22.823 -6.167 -31.511 1.00 93.62 84 ARG A CA 1
ATOM 652 C C . ARG A 1 84 ? 22.956 -7.448 -32.335 1.00 93.62 84 ARG A C 1
ATOM 654 O O . ARG A 1 84 ? 23.917 -7.584 -33.083 1.00 93.62 84 ARG A O 1
ATOM 661 N N . GLY A 1 85 ? 21.966 -8.339 -32.250 1.00 92.44 85 GLY A N 1
ATOM 662 C CA . GLY A 1 85 ? 21.928 -9.571 -33.040 1.00 92.44 85 GLY A CA 1
ATOM 663 C C . GLY A 1 85 ? 21.938 -9.319 -34.552 1.00 92.44 85 GLY A C 1
ATOM 664 O O . GLY A 1 85 ? 22.699 -9.965 -35.274 1.00 92.44 85 GLY A O 1
ATOM 665 N N . ASP A 1 86 ? 21.160 -8.343 -35.031 1.00 89.69 86 ASP A N 1
ATOM 666 C CA . ASP A 1 86 ? 21.148 -7.951 -36.448 1.00 89.69 86 ASP A CA 1
ATOM 667 C C . ASP A 1 86 ? 22.522 -7.445 -36.926 1.00 89.69 86 ASP A C 1
ATOM 669 O O . ASP A 1 86 ? 22.974 -7.784 -38.026 1.00 89.69 86 ASP A O 1
ATOM 673 N N . LEU A 1 87 ? 23.206 -6.644 -36.099 1.00 88.31 87 LEU A N 1
ATOM 674 C CA . LEU A 1 87 ? 24.536 -6.113 -36.403 1.00 88.31 87 LEU A CA 1
ATOM 675 C C . LEU A 1 87 ? 25.605 -7.219 -36.404 1.00 88.31 87 LEU A C 1
ATOM 677 O O . LEU A 1 87 ? 26.442 -7.277 -37.312 1.00 88.31 87 LEU A O 1
ATOM 681 N N . ASP A 1 88 ? 25.544 -8.140 -35.443 1.00 88.50 88 ASP A N 1
ATOM 682 C CA . ASP A 1 88 ? 26.438 -9.299 -35.370 1.00 88.50 88 ASP A CA 1
ATOM 683 C C . ASP A 1 88 ? 26.259 -10.207 -36.602 1.00 88.50 88 ASP A C 1
ATOM 685 O O . ASP A 1 88 ? 27.242 -10.616 -37.225 1.00 88.50 88 ASP A O 1
ATOM 689 N N . ALA A 1 89 ? 25.019 -10.436 -37.050 1.00 86.25 89 ALA A N 1
ATOM 690 C CA . ALA A 1 89 ? 24.731 -11.222 -38.254 1.00 86.25 89 ALA A CA 1
ATOM 691 C C . ALA A 1 89 ? 25.324 -10.604 -39.538 1.00 86.25 89 ALA A C 1
ATOM 693 O O . ALA A 1 89 ? 25.763 -11.323 -40.440 1.00 86.25 89 ALA A O 1
ATOM 694 N N . LEU A 1 90 ? 25.390 -9.271 -39.625 1.00 79.88 90 LEU A N 1
ATOM 695 C CA . LEU A 1 90 ? 26.054 -8.551 -40.722 1.00 79.88 90 LEU A CA 1
ATOM 696 C C . LEU A 1 90 ? 27.582 -8.590 -40.648 1.00 79.88 90 LEU A C 1
ATOM 698 O O . LEU A 1 90 ? 28.245 -8.516 -41.688 1.00 79.88 90 LEU A O 1
ATOM 702 N N . SER A 1 91 ? 28.132 -8.708 -39.442 1.00 75.06 91 SER A N 1
ATOM 703 C CA . SER A 1 91 ? 29.574 -8.793 -39.181 1.00 75.06 91 SER A CA 1
ATOM 704 C C . SER A 1 91 ? 30.180 -10.101 -39.690 1.00 75.06 91 SER A C 1
ATOM 706 O O . SER A 1 91 ? 31.302 -10.114 -40.188 1.00 75.06 91 SER A O 1
ATOM 708 N N . VAL A 1 92 ? 29.421 -11.199 -39.615 1.00 74.62 92 VAL A N 1
ATOM 709 C CA . VAL A 1 92 ? 29.854 -12.543 -40.045 1.00 74.62 92 VAL A CA 1
ATOM 710 C C . VAL A 1 92 ? 29.922 -12.674 -41.578 1.00 74.62 92 VAL A C 1
ATOM 712 O O . VAL A 1 92 ? 30.576 -13.572 -42.109 1.00 74.62 92 VAL A O 1
ATOM 715 N N . ARG A 1 93 ? 29.278 -11.770 -42.326 1.00 69.44 93 ARG A N 1
ATOM 716 C CA . ARG A 1 93 ? 29.199 -11.831 -43.792 1.00 69.44 93 ARG A CA 1
ATOM 717 C C . ARG A 1 93 ? 30.436 -11.169 -44.434 1.00 69.44 93 ARG A C 1
ATOM 719 O O . ARG A 1 93 ? 30.713 -10.014 -44.103 1.00 69.44 93 ARG A O 1
ATOM 726 N N . PRO A 1 94 ? 31.147 -11.814 -45.382 1.00 68.50 94 PRO A N 1
ATOM 727 C CA . PRO A 1 94 ? 32.366 -11.263 -45.982 1.00 68.50 94 PRO A CA 1
ATOM 728 C C . PRO A 1 94 ? 32.177 -9.838 -46.530 1.00 68.50 94 PRO A C 1
ATOM 730 O O . PRO A 1 94 ? 31.185 -9.540 -47.195 1.00 68.50 94 PRO A O 1
ATOM 733 N N . SER A 1 95 ? 33.129 -8.944 -46.249 1.00 65.69 95 SER A N 1
ATOM 734 C CA . SER A 1 95 ? 33.080 -7.539 -46.696 1.00 65.69 95 SER A CA 1
ATOM 735 C C . SER A 1 95 ? 33.394 -7.355 -48.185 1.00 65.69 95 SER A C 1
ATOM 737 O O . SER A 1 95 ? 33.139 -6.289 -48.741 1.00 65.69 95 SER A O 1
ATOM 739 N N . HIS A 1 96 ? 33.958 -8.368 -48.846 1.00 61.84 96 HIS A N 1
ATOM 740 C CA . HIS A 1 96 ? 34.319 -8.309 -50.262 1.00 61.84 96 HIS A CA 1
ATOM 741 C C . HIS A 1 96 ? 33.109 -8.600 -51.157 1.00 61.84 96 HIS A C 1
ATOM 743 O O . HIS A 1 96 ? 32.432 -9.608 -50.978 1.00 61.84 96 HIS A O 1
ATOM 749 N N . GLY A 1 97 ? 32.850 -7.714 -52.125 1.00 64.12 97 GLY A N 1
ATOM 750 C CA . GLY A 1 97 ? 31.751 -7.855 -53.089 1.00 64.12 97 GLY A CA 1
ATOM 751 C C . GLY A 1 97 ? 30.403 -7.272 -52.650 1.00 64.12 97 GLY A C 1
ATOM 752 O O . GLY A 1 97 ? 29.407 -7.522 -53.323 1.00 64.12 97 GLY A O 1
ATOM 753 N N . ARG A 1 98 ? 30.348 -6.495 -51.555 1.00 76.62 98 ARG A N 1
ATOM 754 C CA . ARG A 1 98 ? 29.106 -5.830 -51.126 1.00 76.62 98 ARG A CA 1
ATOM 755 C C . ARG A 1 98 ? 28.661 -4.777 -52.139 1.00 76.62 98 ARG A C 1
ATOM 757 O O . ARG A 1 98 ? 29.451 -3.948 -52.588 1.00 76.62 98 ARG A O 1
ATOM 764 N N . THR A 1 99 ? 27.374 -4.789 -52.456 1.00 80.06 99 THR A N 1
ATOM 765 C CA . THR A 1 99 ? 26.732 -3.761 -53.285 1.00 80.06 99 THR A CA 1
ATOM 766 C C . THR A 1 99 ? 26.546 -2.454 -52.503 1.00 80.06 99 THR A C 1
ATOM 768 O O . THR A 1 99 ? 26.482 -2.461 -51.274 1.00 80.06 99 THR A O 1
ATOM 771 N N . GLY A 1 100 ? 26.394 -1.314 -53.192 1.00 81.19 100 GLY A N 1
ATOM 772 C CA . GLY A 1 100 ? 26.146 -0.021 -52.528 1.00 81.19 100 GLY A CA 1
ATOM 773 C C . GLY A 1 100 ? 24.898 -0.015 -51.628 1.00 81.19 100 GLY A C 1
ATOM 774 O O . GLY A 1 100 ? 24.899 0.611 -50.572 1.00 81.19 100 GLY A O 1
ATOM 775 N N . ALA A 1 101 ? 23.865 -0.787 -51.986 1.00 83.00 101 ALA A N 1
ATOM 776 C CA . ALA A 1 101 ? 22.668 -0.969 -51.162 1.00 83.00 101 ALA A CA 1
ATOM 777 C C . ALA A 1 101 ? 22.948 -1.739 -49.854 1.00 83.00 101 ALA A C 1
ATOM 779 O O . ALA A 1 101 ? 22.362 -1.4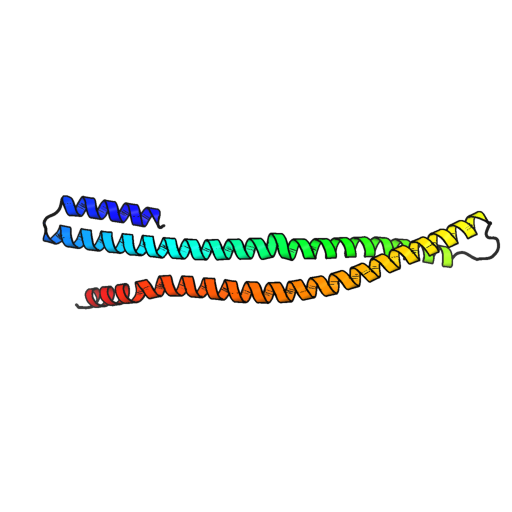37 -48.816 1.00 83.00 101 ALA A O 1
ATOM 780 N N . GLU A 1 102 ? 23.860 -2.716 -49.877 1.00 81.25 102 GLU A N 1
ATOM 781 C CA . GLU A 1 102 ? 24.259 -3.469 -48.680 1.00 81.25 102 GLU A CA 1
ATOM 782 C C . GLU A 1 102 ? 25.109 -2.628 -47.722 1.00 81.25 102 GLU A C 1
ATOM 784 O O . GLU A 1 102 ? 24.987 -2.788 -46.507 1.00 81.25 102 GLU A O 1
ATOM 789 N N . VAL A 1 103 ? 25.928 -1.712 -48.249 1.00 84.62 103 VAL A N 1
ATOM 790 C CA . VAL A 1 103 ? 26.689 -0.748 -47.436 1.00 84.62 103 VAL A CA 1
ATOM 791 C C . VAL A 1 103 ? 25.739 0.216 -46.721 1.00 84.62 103 VAL A C 1
ATOM 793 O O . VAL A 1 103 ? 25.803 0.324 -45.499 1.00 84.62 103 VAL A O 1
ATOM 796 N N . ALA A 1 104 ? 24.788 0.816 -47.444 1.00 86.38 104 ALA A N 1
ATOM 797 C CA . ALA A 1 104 ? 23.794 1.718 -46.855 1.00 86.38 104 ALA A CA 1
ATOM 798 C C . ALA A 1 104 ? 22.938 1.028 -45.772 1.00 86.38 104 ALA A C 1
ATOM 800 O O . ALA A 1 104 ? 22.660 1.605 -44.722 1.00 86.38 104 ALA A O 1
ATOM 801 N N . LYS A 1 105 ? 22.558 -0.240 -45.986 1.00 86.31 105 LYS A N 1
ATOM 802 C CA . LYS A 1 105 ? 21.820 -1.032 -44.987 1.00 86.31 105 LYS A CA 1
ATOM 803 C C . LYS A 1 105 ? 22.644 -1.295 -43.721 1.00 86.31 105 LYS A C 1
ATOM 805 O O . LYS A 1 105 ? 22.092 -1.276 -42.623 1.00 86.31 105 LYS A O 1
ATOM 810 N N . ALA A 1 106 ? 23.945 -1.553 -43.861 1.00 85.69 106 ALA A N 1
ATOM 811 C CA . ALA A 1 106 ? 24.836 -1.765 -42.722 1.00 85.69 106 ALA A CA 1
ATOM 812 C C . ALA A 1 106 ? 25.037 -0.479 -41.900 1.00 85.69 106 ALA A C 1
ATOM 814 O O . ALA A 1 106 ? 25.034 -0.533 -40.671 1.00 85.69 106 ALA A O 1
ATOM 815 N N . GLU A 1 107 ? 25.163 0.671 -42.566 1.00 89.00 107 GLU A N 1
ATOM 816 C CA . GLU A 1 107 ? 25.246 1.980 -41.908 1.00 89.00 107 GLU A CA 1
ATOM 817 C C . GLU A 1 107 ? 23.967 2.312 -41.133 1.00 89.00 107 GLU A C 1
ATOM 819 O O . GLU A 1 107 ? 24.041 2.716 -39.972 1.00 89.00 107 GLU A O 1
ATOM 824 N N . GLU A 1 108 ? 22.796 2.068 -41.728 1.00 90.50 108 GLU A N 1
ATOM 825 C CA . GLU A 1 108 ? 21.515 2.287 -41.051 1.00 90.50 108 GLU A CA 1
ATOM 826 C C . GLU A 1 108 ? 21.361 1.384 -39.819 1.00 90.50 108 GLU A C 1
ATOM 828 O O . GLU A 1 108 ? 20.974 1.853 -38.752 1.00 90.50 108 GLU A O 1
ATOM 833 N N . LEU A 1 109 ? 21.727 0.103 -39.913 1.00 89.38 109 LEU A N 1
ATOM 834 C CA . LEU A 1 109 ? 21.659 -0.812 -38.769 1.00 89.38 109 LEU A CA 1
ATOM 835 C C . LEU A 1 109 ? 22.617 -0.420 -37.644 1.00 89.38 109 LEU A C 1
ATOM 837 O O . LEU A 1 109 ? 22.240 -0.489 -36.474 1.00 89.38 109 LEU A O 1
ATOM 841 N N . LYS A 1 110 ? 23.818 0.063 -37.981 1.00 91.50 110 LYS A N 1
ATOM 842 C CA . LYS A 1 110 ? 24.753 0.608 -36.993 1.00 91.50 110 LYS A CA 1
ATOM 843 C C . LYS A 1 110 ? 24.177 1.846 -36.301 1.00 91.50 110 LYS A C 1
ATOM 845 O O . LYS A 1 110 ? 24.228 1.939 -35.077 1.00 91.50 110 LYS A O 1
ATOM 850 N N . ARG A 1 111 ? 23.564 2.757 -37.062 1.00 93.88 111 ARG A N 1
ATOM 851 C CA . ARG A 1 111 ? 22.891 3.940 -36.511 1.00 93.88 111 ARG A CA 1
ATOM 852 C C . ARG A 1 111 ? 21.746 3.554 -35.570 1.00 93.88 111 ARG A C 1
ATOM 854 O O . ARG A 1 111 ? 21.638 4.111 -34.479 1.00 93.88 111 ARG A O 1
ATOM 861 N N . GLN A 1 112 ? 20.897 2.605 -35.965 1.00 93.00 112 GLN A N 1
ATOM 862 C CA . GLN A 1 112 ? 19.797 2.126 -35.121 1.00 93.00 112 GLN A CA 1
ATOM 863 C C . GLN A 1 112 ? 20.314 1.462 -33.842 1.00 93.00 112 GLN A C 1
ATOM 865 O O . GLN A 1 112 ? 19.798 1.743 -32.759 1.00 93.00 112 GLN A O 1
ATOM 870 N N . TYR A 1 113 ? 21.369 0.650 -33.941 1.00 94.69 113 TYR A N 1
ATOM 871 C CA . TYR A 1 113 ? 22.035 0.059 -32.782 1.00 94.69 113 TYR A CA 1
ATOM 872 C C . TYR A 1 113 ? 22.509 1.131 -31.788 1.00 94.69 113 TYR A C 1
ATOM 874 O O . TYR A 1 113 ? 22.180 1.047 -30.607 1.00 94.69 113 TYR A O 1
ATOM 882 N N . GLU A 1 114 ? 23.201 2.175 -32.254 1.00 95.88 114 GLU A N 1
ATOM 883 C CA . GLU A 1 114 ? 23.695 3.264 -31.396 1.00 95.88 114 GLU A CA 1
ATOM 884 C C . GLU A 1 114 ? 22.548 4.003 -30.681 1.00 95.88 114 GLU A C 1
ATOM 886 O O . GLU A 1 114 ? 22.622 4.252 -29.475 1.00 95.88 114 GLU A O 1
ATOM 891 N N . ILE A 1 115 ? 21.447 4.289 -31.388 1.00 96.44 115 ILE A N 1
ATOM 892 C CA . ILE A 1 115 ? 20.250 4.924 -30.807 1.00 96.44 115 ILE A CA 1
ATOM 893 C C . ILE A 1 115 ? 19.640 4.043 -29.707 1.00 96.44 115 ILE A C 1
ATOM 895 O O . ILE A 1 115 ? 19.279 4.530 -28.631 1.00 96.44 115 ILE A O 1
ATOM 899 N N . ARG A 1 116 ? 19.507 2.736 -29.959 1.00 96.38 116 ARG A N 1
ATOM 900 C CA . ARG A 1 116 ? 18.930 1.786 -28.995 1.00 96.38 116 ARG A CA 1
ATOM 901 C C . ARG A 1 116 ? 19.849 1.558 -27.803 1.00 96.38 116 ARG A C 1
ATOM 903 O O . ARG A 1 116 ? 19.353 1.493 -26.681 1.00 96.38 116 ARG A O 1
ATOM 910 N N . GLN A 1 117 ? 21.161 1.525 -28.024 1.00 97.38 117 GLN A N 1
ATOM 911 C CA . GLN A 1 117 ? 22.162 1.434 -26.967 1.00 97.38 117 GLN A CA 1
ATOM 912 C C . GLN A 1 117 ? 22.077 2.635 -26.019 1.00 97.38 117 GLN A C 1
ATOM 914 O O . GLN A 1 117 ? 22.020 2.447 -24.805 1.00 97.38 117 GLN A O 1
ATOM 919 N N . GLN A 1 118 ? 22.001 3.859 -26.553 1.00 97.69 118 GLN A N 1
ATOM 920 C CA . GLN A 1 118 ? 21.859 5.069 -25.736 1.00 97.69 118 GLN A CA 1
ATOM 921 C C . GLN A 1 118 ? 20.567 5.053 -24.909 1.00 97.69 118 GLN A C 1
ATOM 923 O O . GLN A 1 118 ? 20.607 5.293 -23.703 1.00 97.69 118 GLN A O 1
ATOM 928 N N . LYS A 1 119 ? 19.430 4.709 -25.532 1.00 97.62 119 LYS A N 1
ATOM 929 C CA . LYS A 1 119 ? 18.131 4.601 -24.846 1.00 97.62 119 LYS A CA 1
ATOM 930 C C . LYS A 1 119 ? 18.156 3.546 -23.733 1.00 97.62 119 LYS A C 1
ATOM 932 O O . LYS A 1 119 ? 17.656 3.800 -22.639 1.00 97.62 119 LYS A O 1
ATOM 937 N N . PH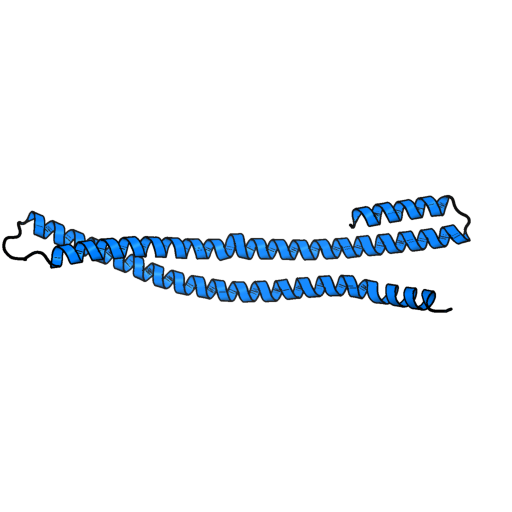E A 1 120 ? 18.730 2.373 -24.004 1.00 98.25 120 PHE A N 1
ATOM 938 C CA . PHE A 1 120 ? 18.882 1.299 -23.022 1.00 98.25 120 PHE A CA 1
ATOM 939 C C . PHE A 1 120 ? 19.740 1.738 -21.830 1.00 98.25 120 PHE A C 1
ATOM 941 O O . PHE A 1 120 ? 19.331 1.556 -20.684 1.00 98.25 120 PHE A O 1
ATOM 948 N N . GLU A 1 121 ? 20.896 2.352 -22.084 1.00 98.19 121 GLU A N 1
ATOM 949 C CA . GLU A 1 121 ? 21.806 2.814 -21.032 1.00 98.19 121 GLU A CA 1
ATOM 950 C C . GLU A 1 121 ? 21.195 3.926 -20.174 1.00 98.19 121 GLU A C 1
ATOM 952 O O . GLU A 1 121 ? 21.308 3.894 -18.945 1.00 98.19 121 GLU A O 1
ATOM 957 N N . GLN A 1 122 ? 20.473 4.859 -20.799 1.00 98.19 122 GLN A N 1
ATOM 958 C CA . GLN A 1 122 ? 19.730 5.892 -20.085 1.00 98.19 122 GLN A CA 1
ATOM 959 C C . GLN A 1 122 ? 18.668 5.275 -19.164 1.00 98.19 122 GLN A C 1
ATOM 961 O O . GLN A 1 122 ? 18.667 5.535 -17.963 1.00 98.19 122 GLN A O 1
ATOM 966 N N . LEU A 1 123 ? 17.815 4.389 -19.685 1.00 98.44 123 LEU A N 1
ATOM 967 C CA . LEU A 1 123 ? 16.767 3.751 -18.882 1.00 98.44 123 LEU A CA 1
ATOM 968 C C . LEU A 1 123 ? 17.336 2.836 -17.789 1.00 98.44 123 LEU A C 1
ATOM 970 O O . LEU A 1 123 ? 16.743 2.720 -16.717 1.00 98.44 123 LEU A O 1
ATOM 974 N N . ARG A 1 124 ? 18.502 2.218 -18.014 1.00 98.38 124 ARG A N 1
ATOM 975 C CA . ARG A 1 124 ? 19.220 1.448 -16.988 1.00 98.38 124 ARG A CA 1
ATOM 976 C C . ARG A 1 124 ? 19.611 2.333 -15.807 1.00 98.38 124 ARG A C 1
ATOM 978 O O . ARG A 1 124 ? 19.468 1.926 -14.652 1.00 98.38 124 ARG A O 1
ATOM 985 N N . HIS A 1 125 ? 20.108 3.535 -16.094 1.00 98.25 125 HIS A N 1
ATOM 986 C CA . HIS A 1 125 ? 20.434 4.525 -15.075 1.00 98.25 125 HIS A CA 1
ATOM 987 C C . HIS A 1 125 ? 19.178 5.007 -14.336 1.00 98.25 125 HIS A C 1
ATOM 989 O O . HIS A 1 125 ? 19.154 4.991 -13.102 1.00 98.25 125 HIS A O 1
ATOM 995 N N . ASP 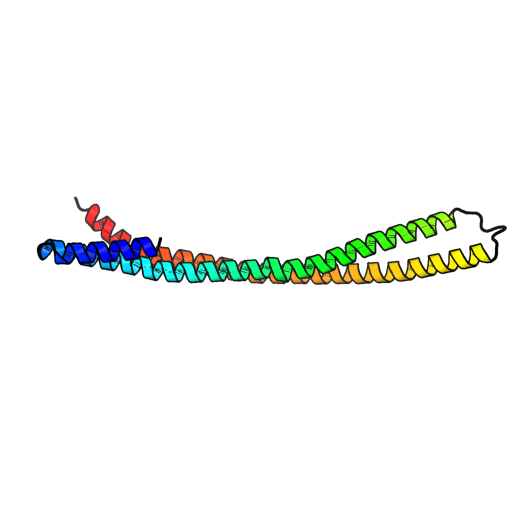A 1 126 ? 18.116 5.333 -15.075 1.00 98.19 126 ASP A N 1
ATOM 996 C CA . ASP A 1 126 ? 16.850 5.807 -14.511 1.00 98.19 126 ASP A CA 1
ATOM 997 C C . ASP A 1 126 ? 16.221 4.770 -13.572 1.00 98.19 126 ASP A C 1
ATOM 999 O O . ASP A 1 126 ? 15.836 5.111 -12.453 1.00 98.19 126 ASP A O 1
ATOM 1003 N N . VAL A 1 127 ? 16.175 3.489 -13.969 1.00 98.56 127 VAL A N 1
ATOM 1004 C CA . VAL A 1 127 ? 15.682 2.396 -13.111 1.00 98.56 127 VAL A CA 1
ATOM 1005 C C . VAL A 1 127 ? 16.483 2.308 -11.819 1.00 98.56 127 VAL A C 1
ATOM 1007 O O . VAL A 1 127 ? 15.889 2.197 -10.747 1.00 98.56 127 VAL A O 1
ATOM 1010 N N . ARG A 1 128 ? 17.817 2.387 -11.890 1.00 98.12 128 ARG A N 1
ATOM 1011 C CA . ARG A 1 128 ? 18.679 2.299 -10.703 1.00 98.12 128 ARG A CA 1
ATOM 1012 C C . ARG A 1 128 ? 18.330 3.376 -9.679 1.00 98.12 128 ARG A C 1
ATOM 1014 O O . ARG A 1 128 ? 18.146 3.066 -8.505 1.00 98.12 128 ARG A O 1
ATOM 1021 N N . ILE A 1 129 ? 18.207 4.622 -10.135 1.00 98.19 129 ILE A N 1
ATOM 1022 C CA . ILE A 1 129 ? 17.845 5.758 -9.281 1.00 98.19 129 ILE A CA 1
ATOM 1023 C C . ILE A 1 129 ? 16.420 5.593 -8.744 1.00 98.19 129 ILE A C 1
ATOM 1025 O O . ILE A 1 129 ? 16.174 5.763 -7.550 1.00 98.19 129 ILE A O 1
ATOM 1029 N N . LYS A 1 130 ? 15.469 5.237 -9.613 1.00 98.00 130 LYS A N 1
ATOM 1030 C CA . LYS A 1 130 ? 14.054 5.122 -9.253 1.00 98.00 130 LYS A CA 1
ATOM 1031 C C . LYS A 1 130 ? 13.814 4.042 -8.200 1.00 98.00 130 LYS A C 1
ATOM 1033 O O . LYS A 1 130 ? 13.075 4.284 -7.249 1.00 98.00 130 LYS A O 1
ATOM 1038 N N . VAL A 1 131 ? 14.456 2.882 -8.341 1.00 97.88 131 VAL A N 1
ATOM 1039 C CA . VAL A 1 131 ? 14.368 1.776 -7.375 1.00 97.88 131 VAL A CA 1
ATOM 1040 C C . VAL A 1 131 ? 15.011 2.162 -6.045 1.00 97.88 131 VAL A C 1
ATOM 1042 O O . VAL A 1 131 ? 14.424 1.896 -5.000 1.00 97.88 131 VAL A O 1
ATOM 1045 N N . GLN A 1 132 ? 16.147 2.865 -6.062 1.00 97.88 132 GLN A N 1
ATOM 1046 C CA . GLN A 1 132 ? 16.755 3.374 -4.831 1.00 97.88 132 GLN A CA 1
ATOM 1047 C C . GLN A 1 132 ? 15.803 4.323 -4.082 1.00 97.88 132 GLN A C 1
ATOM 1049 O O . GLN A 1 132 ? 15.554 4.140 -2.890 1.00 97.88 132 GLN A O 1
ATOM 1054 N N . PHE A 1 133 ? 15.207 5.296 -4.779 1.00 97.62 133 PHE A N 1
ATOM 1055 C CA . PHE A 1 133 ? 14.229 6.197 -4.164 1.00 97.62 133 PHE A CA 1
ATOM 1056 C C . PHE A 1 133 ? 12.961 5.479 -3.700 1.00 97.62 133 PHE A C 1
ATOM 1058 O O . PHE A 1 133 ? 12.405 5.836 -2.657 1.00 97.62 133 PHE A O 1
ATOM 1065 N N . LEU A 1 134 ? 12.501 4.468 -4.443 1.00 98.31 134 LEU A N 1
ATOM 1066 C CA . LEU A 1 134 ? 11.379 3.629 -4.033 1.00 98.31 134 LEU A CA 1
ATOM 1067 C C . LEU A 1 134 ? 11.688 2.919 -2.714 1.00 98.31 134 LEU A C 1
ATOM 1069 O O . LEU A 1 134 ? 10.846 2.931 -1.819 1.00 98.31 134 LEU A O 1
ATOM 1073 N N . ASP A 1 135 ? 12.876 2.334 -2.568 1.00 97.94 135 ASP A N 1
ATOM 1074 C CA . ASP A 1 135 ? 13.264 1.629 -1.348 1.00 97.94 135 ASP A CA 1
ATOM 1075 C C . ASP A 1 135 ? 13.355 2.568 -0.143 1.00 97.94 135 ASP A C 1
ATOM 1077 O O . ASP A 1 135 ? 12.800 2.265 0.920 1.00 97.94 135 ASP A O 1
ATOM 1081 N N . GLU A 1 136 ? 13.963 3.742 -0.313 1.00 97.88 136 GLU A N 1
ATOM 1082 C CA . GLU A 1 136 ? 14.009 4.767 0.732 1.00 97.88 136 GLU A CA 1
ATOM 1083 C C . GLU A 1 136 ? 12.599 5.229 1.138 1.00 97.88 136 GLU A C 1
ATOM 1085 O O . GLU A 1 136 ? 12.285 5.339 2.330 1.00 97.88 136 GLU A O 1
ATOM 1090 N N . ASN A 1 137 ? 11.720 5.473 0.159 1.00 97.25 137 ASN A N 1
ATOM 1091 C CA . ASN A 1 137 ? 10.340 5.880 0.409 1.00 97.25 137 ASN A CA 1
ATOM 1092 C C . ASN A 1 137 ? 9.539 4.772 1.107 1.00 97.25 137 ASN A C 1
ATOM 1094 O O . ASN A 1 137 ? 8.880 5.040 2.113 1.00 97.25 137 ASN A O 1
ATOM 1098 N N . LYS A 1 138 ? 9.651 3.528 0.627 1.00 98.12 138 LYS A N 1
ATOM 1099 C CA . LYS A 1 138 ? 9.011 2.338 1.200 1.00 98.12 138 LYS A CA 1
ATOM 1100 C C . LYS A 1 138 ? 9.374 2.190 2.667 1.00 98.12 138 LYS A C 1
ATOM 1102 O O . LYS A 1 138 ? 8.477 2.088 3.499 1.00 98.12 138 LYS A O 1
ATOM 1107 N N . ILE A 1 139 ? 10.667 2.212 2.998 1.00 98.31 139 ILE A N 1
ATOM 1108 C CA . ILE A 1 139 ? 11.131 2.075 4.385 1.00 98.31 139 ILE A CA 1
ATOM 1109 C C . ILE A 1 139 ? 10.536 3.190 5.248 1.00 98.31 139 ILE A C 1
ATOM 1111 O O . ILE A 1 139 ? 9.938 2.910 6.287 1.00 98.31 139 ILE A O 1
ATOM 1115 N N . ARG A 1 140 ? 10.625 4.445 4.794 1.00 98.25 140 ARG A N 1
ATOM 1116 C CA . ARG A 1 140 ? 10.119 5.608 5.535 1.00 98.25 140 ARG A CA 1
ATOM 1117 C C . ARG A 1 140 ? 8.612 5.529 5.793 1.00 98.25 140 ARG A C 1
ATOM 1119 O O . ARG A 1 140 ? 8.168 5.766 6.919 1.00 98.25 140 ARG A O 1
ATOM 1126 N N . VAL A 1 141 ? 7.824 5.203 4.767 1.00 98.19 141 VAL A N 1
ATOM 1127 C CA . VAL A 1 141 ? 6.362 5.093 4.872 1.00 98.19 141 VAL A CA 1
ATOM 1128 C C . VAL A 1 141 ? 5.990 3.921 5.772 1.00 98.19 141 VAL A C 1
ATOM 1130 O O . VAL A 1 141 ? 5.256 4.125 6.736 1.00 98.19 141 VAL A O 1
ATOM 1133 N N . MET A 1 142 ? 6.544 2.730 5.537 1.00 98.31 142 MET A N 1
ATOM 1134 C CA . MET A 1 142 ? 6.233 1.537 6.330 1.00 98.31 142 MET A CA 1
ATOM 1135 C C . MET A 1 142 ? 6.589 1.721 7.805 1.00 98.31 142 MET A C 1
ATOM 1137 O O . MET A 1 142 ? 5.762 1.441 8.666 1.00 98.31 142 MET A O 1
ATOM 1141 N N . GLN A 1 143 ? 7.765 2.269 8.124 1.00 98.12 143 GLN A N 1
ATOM 1142 C CA . GLN A 1 143 ? 8.160 2.533 9.513 1.00 98.12 143 GLN A CA 1
ATOM 1143 C C . GLN A 1 143 ? 7.219 3.511 10.223 1.00 98.12 143 GLN A C 1
ATOM 1145 O O . GLN A 1 143 ? 6.959 3.370 11.419 1.00 98.12 143 GLN A O 1
ATOM 1150 N N . LYS A 1 144 ? 6.727 4.539 9.525 1.00 98.06 144 LYS A N 1
ATOM 1151 C CA . LYS A 1 144 ? 5.747 5.471 10.095 1.00 98.06 144 LYS A CA 1
ATOM 1152 C C . LYS A 1 144 ? 4.398 4.781 10.293 1.00 98.06 144 LYS A C 1
ATOM 1154 O O . LYS A 1 144 ? 3.840 4.849 11.382 1.00 98.06 144 LYS A O 1
ATOM 1159 N N . GLN A 1 145 ? 3.896 4.114 9.258 1.00 98.25 145 GLN A N 1
ATOM 1160 C CA . GLN A 1 145 ? 2.560 3.523 9.256 1.00 98.25 145 GLN A CA 1
ATOM 1161 C C . GLN A 1 145 ? 2.442 2.348 10.233 1.00 98.25 145 GLN A C 1
ATOM 1163 O O . GLN A 1 145 ? 1.471 2.290 10.979 1.00 98.25 145 GLN A O 1
ATOM 1168 N N . LEU A 1 146 ? 3.450 1.474 10.319 1.00 98.19 146 LEU A N 1
ATOM 1169 C CA . LEU A 1 146 ? 3.466 0.364 11.281 1.00 98.19 146 LEU A CA 1
ATOM 1170 C C . LEU A 1 146 ? 3.491 0.855 12.732 1.00 98.19 146 LEU A C 1
ATOM 1172 O O . LEU A 1 146 ? 2.773 0.314 13.567 1.00 98.19 146 LEU A O 1
ATOM 1176 N N . ARG A 1 147 ? 4.258 1.914 13.032 1.00 97.75 147 ARG A N 1
ATOM 1177 C CA . ARG A 1 147 ? 4.266 2.517 14.375 1.00 97.75 147 ARG A CA 1
ATOM 1178 C C . ARG A 1 147 ? 2.915 3.124 14.740 1.00 97.75 147 ARG A C 1
ATOM 1180 O O . ARG A 1 147 ? 2.445 2.908 15.851 1.00 97.75 147 ARG A O 1
ATOM 1187 N N . LEU A 1 148 ? 2.286 3.860 13.820 1.00 97.00 148 LEU A N 1
ATOM 1188 C CA . LEU A 1 148 ? 0.959 4.443 14.049 1.00 97.00 148 LEU A CA 1
ATOM 1189 C C . LEU A 1 148 ? -0.105 3.360 14.249 1.00 97.00 148 LEU A C 1
ATOM 1191 O O . LEU A 1 148 ? -0.892 3.453 15.186 1.00 97.00 148 LEU A O 1
ATOM 1195 N N . PHE A 1 149 ? -0.082 2.317 13.417 1.00 96.88 149 PHE A N 1
ATOM 1196 C CA . PHE A 1 149 ? -0.957 1.156 13.551 1.00 96.88 149 PHE A CA 1
ATOM 1197 C C . PHE A 1 149 ? -0.798 0.497 14.924 1.00 96.88 149 PHE A C 1
ATOM 1199 O O . PHE A 1 149 ? -1.775 0.358 15.657 1.00 96.88 149 PHE A O 1
ATOM 1206 N N . GLN A 1 150 ? 0.436 0.154 15.307 1.00 96.69 150 GLN A N 1
ATOM 1207 C CA . GLN A 1 150 ? 0.708 -0.484 16.592 1.00 96.69 150 GLN A CA 1
ATOM 1208 C C . GLN A 1 150 ? 0.275 0.408 17.759 1.00 96.69 150 GLN A C 1
ATOM 1210 O O . GLN A 1 150 ? -0.385 -0.070 18.674 1.00 96.69 150 GLN A O 1
ATOM 1215 N N . SER A 1 151 ? 0.589 1.705 17.713 1.00 95.50 151 SER A N 1
ATOM 1216 C CA . SER A 1 151 ? 0.199 2.656 18.756 1.00 95.50 151 SER A CA 1
ATOM 1217 C C . SER A 1 151 ? -1.319 2.760 18.911 1.00 95.50 151 SER A C 1
ATOM 1219 O O . SER A 1 151 ? -1.800 2.816 20.038 1.00 95.50 151 SER A O 1
ATOM 1221 N N . ALA A 1 152 ? -2.072 2.787 17.807 1.00 95.38 152 ALA A N 1
ATOM 1222 C CA . ALA A 1 152 ? -3.531 2.862 17.842 1.00 95.38 152 ALA A CA 1
ATOM 1223 C C . ALA A 1 152 ? -4.151 1.583 18.424 1.00 95.38 152 ALA A C 1
ATOM 1225 O O . ALA A 1 152 ? -5.030 1.656 19.280 1.00 95.38 152 ALA A O 1
ATOM 1226 N N . VAL A 1 153 ? -3.651 0.416 18.005 1.00 94.56 153 VAL A N 1
ATOM 1227 C CA . VAL A 1 153 ? -4.090 -0.884 18.528 1.00 94.56 153 VAL A CA 1
ATOM 1228 C C . VAL A 1 153 ? -3.780 -0.995 20.021 1.00 94.56 153 VAL A C 1
ATOM 1230 O O . VAL A 1 153 ? -4.671 -1.319 20.803 1.00 94.56 153 VAL A O 1
ATOM 1233 N N . SER A 1 154 ? -2.553 -0.673 20.438 1.00 93.69 154 SER A N 1
ATOM 1234 C CA . SER A 1 154 ? -2.167 -0.684 21.851 1.00 93.69 154 SER A CA 1
ATOM 1235 C C . SER A 1 154 ? -3.039 0.253 22.685 1.00 93.69 154 SER A C 1
ATOM 1237 O O . SER A 1 154 ? -3.538 -0.178 23.716 1.00 93.69 154 SER A O 1
ATOM 1239 N N . ALA A 1 155 ? -3.274 1.489 22.227 1.00 91.19 155 ALA A N 1
ATOM 1240 C CA . ALA A 1 155 ? -4.096 2.465 22.943 1.00 91.19 155 ALA A CA 1
ATOM 1241 C C . ALA A 1 155 ? -5.549 1.996 23.126 1.00 91.19 155 ALA A C 1
ATOM 1243 O O . ALA A 1 155 ? -6.125 2.183 24.198 1.00 91.19 155 ALA A O 1
ATOM 1244 N N . TYR A 1 156 ? -6.129 1.352 22.107 1.00 91.62 156 TYR A N 1
ATOM 1245 C CA . TYR A 1 156 ? -7.476 0.786 22.193 1.00 91.62 156 TYR A CA 1
ATOM 1246 C C . TYR A 1 156 ? -7.579 -0.302 23.271 1.00 91.62 156 TYR A C 1
ATOM 1248 O O . TYR A 1 156 ? -8.529 -0.313 24.054 1.00 91.62 156 TYR A O 1
ATOM 1256 N N . PHE A 1 157 ? -6.604 -1.212 23.345 1.00 88.12 157 PHE A N 1
ATOM 1257 C CA . PHE A 1 157 ? -6.634 -2.284 24.342 1.00 88.12 157 PHE A CA 1
ATOM 1258 C C . PHE A 1 157 ? -6.247 -1.800 25.741 1.00 88.12 157 PHE A C 1
ATOM 1260 O O . PHE A 1 157 ? -6.922 -2.156 26.704 1.00 88.12 157 PHE A O 1
ATOM 1267 N N . SER A 1 158 ? -5.226 -0.948 25.869 1.00 87.19 158 SER A N 1
ATOM 1268 C CA . SER A 1 158 ? -4.794 -0.426 27.170 1.00 87.19 158 SER A CA 1
ATOM 1269 C C . SER A 1 158 ? -5.855 0.462 27.816 1.00 87.19 158 SER A C 1
ATOM 1271 O O . SER A 1 158 ? -6.054 0.385 29.022 1.00 87.19 158 SER A O 1
ATOM 1273 N N . GLY A 1 159 ? -6.591 1.255 27.024 1.00 80.81 159 GLY A N 1
ATOM 1274 C CA . GLY A 1 159 ? -7.694 2.081 27.527 1.00 80.81 159 GLY A CA 1
ATOM 1275 C C . GLY A 1 159 ? -8.843 1.272 28.141 1.00 80.81 159 GLY A C 1
ATOM 1276 O O . GLY A 1 159 ? -9.584 1.792 28.966 1.00 80.81 159 GLY A O 1
ATOM 1277 N N . ASN A 1 160 ? -8.960 -0.009 27.782 1.00 77.06 160 ASN A N 1
ATOM 1278 C CA . ASN A 1 160 ? -9.956 -0.931 28.329 1.00 77.06 160 ASN A CA 1
ATOM 1279 C C . ASN A 1 160 ? -9.372 -1.887 29.389 1.00 77.06 160 ASN A C 1
ATOM 1281 O O . ASN A 1 160 ? -10.125 -2.595 30.058 1.00 77.06 160 ASN A O 1
ATOM 1285 N N . GLN A 1 161 ? -8.045 -1.922 29.555 1.00 80.19 161 GLN A N 1
ATOM 1286 C CA . GLN A 1 161 ? -7.360 -2.881 30.421 1.00 80.19 161 GLN A CA 1
ATOM 1287 C C . GLN A 1 161 ? -7.626 -2.617 31.906 1.00 80.19 161 GLN A C 1
ATOM 1289 O O . GLN A 1 161 ? -7.957 -3.548 32.633 1.00 80.19 161 GLN A O 1
ATOM 1294 N N . GLU A 1 162 ? -7.544 -1.364 32.359 1.00 75.75 162 GLU A N 1
ATOM 1295 C CA . GLU A 1 162 ? -7.784 -1.023 33.770 1.00 75.75 162 GLU A CA 1
ATOM 1296 C C . GLU A 1 162 ? -9.220 -1.351 34.205 1.00 75.75 162 GLU A C 1
ATOM 1298 O O . GLU A 1 162 ? -9.438 -1.914 35.279 1.00 75.75 162 GLU A O 1
ATOM 1303 N N . ALA A 1 163 ? -10.203 -1.068 33.341 1.00 74.50 163 ALA A N 1
ATOM 1304 C CA . ALA A 1 163 ? -11.603 -1.411 33.583 1.00 74.50 163 ALA A CA 1
ATOM 1305 C C . ALA A 1 163 ? -11.810 -2.934 33.666 1.00 74.50 163 ALA A C 1
ATOM 1307 O O . ALA A 1 163 ? -12.531 -3.422 34.539 1.00 74.50 163 ALA A O 1
ATOM 1308 N N . LEU A 1 164 ? -11.138 -3.694 32.795 1.00 77.12 164 LEU A N 1
ATOM 1309 C CA . LEU A 1 164 ? -11.191 -5.154 32.799 1.00 77.12 164 LEU A CA 1
ATOM 1310 C C . LEU A 1 164 ? -10.546 -5.749 34.060 1.00 77.12 164 LEU A C 1
ATOM 1312 O O . LEU A 1 164 ? -11.116 -6.646 34.678 1.00 77.12 164 LEU A O 1
ATOM 1316 N N . GLU A 1 165 ? -9.383 -5.244 34.473 1.00 81.31 165 GLU A N 1
ATOM 1317 C CA . GLU A 1 165 ? -8.702 -5.691 35.692 1.00 81.31 165 GLU A CA 1
ATOM 1318 C C . GLU A 1 165 ? -9.525 -5.394 36.952 1.00 81.31 165 GLU A C 1
ATOM 1320 O O . GLU A 1 165 ? -9.610 -6.240 37.847 1.00 81.31 165 GLU A O 1
ATOM 1325 N N . ALA A 1 166 ? -10.174 -4.227 37.019 1.00 77.75 166 ALA A N 1
ATOM 1326 C CA . ALA A 1 166 ? -11.079 -3.885 38.113 1.00 77.75 166 ALA A CA 1
ATOM 1327 C C . ALA A 1 166 ? -12.275 -4.850 38.190 1.00 77.75 166 ALA A C 1
ATOM 1329 O O . ALA A 1 166 ? -12.590 -5.350 39.273 1.00 77.75 166 ALA A O 1
ATOM 1330 N N . ALA A 1 167 ? -12.890 -5.176 37.047 1.00 77.94 167 ALA A N 1
ATOM 1331 C CA . ALA A 1 167 ? -13.988 -6.138 36.977 1.00 77.94 167 ALA A CA 1
ATOM 1332 C C . ALA A 1 167 ? -13.548 -7.553 37.397 1.00 77.94 167 ALA A C 1
ATOM 1334 O O . ALA A 1 167 ? -14.224 -8.212 38.187 1.00 77.94 167 ALA A O 1
ATOM 1335 N N . LEU A 1 168 ? -12.378 -8.012 36.941 1.00 79.88 168 LEU A N 1
ATOM 1336 C CA . LEU A 1 168 ? -11.839 -9.326 37.308 1.00 79.88 168 LEU A CA 1
ATOM 1337 C C . LEU A 1 168 ? -11.542 -9.448 38.806 1.00 79.88 168 LEU A C 1
ATOM 1339 O O . LEU A 1 168 ? -11.766 -10.511 39.383 1.00 79.88 168 LEU A O 1
ATOM 1343 N N . ARG A 1 169 ? -11.081 -8.374 39.460 1.00 77.81 169 ARG A N 1
ATOM 1344 C CA . ARG A 1 169 ? -10.900 -8.365 40.921 1.00 77.81 169 ARG A CA 1
ATOM 1345 C C . ARG A 1 169 ? -12.225 -8.555 41.652 1.00 77.81 169 ARG A C 1
ATOM 1347 O O . ARG A 1 169 ? -12.255 -9.310 42.611 1.00 77.81 169 ARG A O 1
ATOM 1354 N N . GLN A 1 170 ? -13.308 -7.931 41.194 1.00 73.56 170 GLN A N 1
ATOM 1355 C CA . GLN A 1 170 ? -14.634 -8.127 41.793 1.00 73.56 170 GLN A CA 1
ATOM 1356 C C . GLN A 1 170 ? -15.164 -9.553 41.584 1.00 73.56 170 GLN A C 1
ATOM 1358 O O . GLN A 1 170 ? -15.761 -10.115 42.495 1.00 73.56 170 GLN A O 1
ATOM 1363 N N . ILE A 1 171 ? -14.901 -10.162 40.422 1.00 79.50 171 ILE A N 1
ATOM 1364 C CA . ILE A 1 171 ? -15.298 -11.549 40.122 1.00 79.50 171 ILE A CA 1
ATOM 1365 C C . ILE A 1 171 ? -14.512 -12.563 40.971 1.00 79.50 171 ILE A C 1
ATOM 1367 O O . ILE A 1 171 ? -15.080 -13.559 41.420 1.00 79.50 171 ILE A O 1
ATOM 1371 N N . ASN A 1 172 ? -13.218 -12.315 41.199 1.00 67.00 172 ASN A N 1
ATOM 13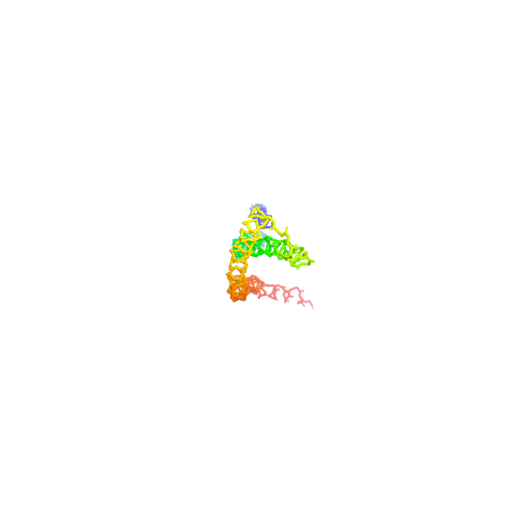72 C CA . ASN A 1 172 ? -12.318 -13.223 41.920 1.00 67.00 172 ASN A CA 1
ATOM 1373 C C . ASN A 1 172 ? -12.312 -13.038 43.449 1.00 67.00 172 ASN A C 1
ATOM 1375 O O . ASN A 1 172 ? -11.599 -13.767 44.135 1.00 67.00 172 ASN A O 1
ATOM 1379 N N . ILE A 1 173 ? -13.092 -12.104 44.001 1.00 51.66 173 ILE A N 1
ATOM 1380 C CA . ILE A 1 173 ? -13.372 -12.058 45.442 1.00 51.66 173 ILE A CA 1
ATOM 1381 C C . ILE A 1 173 ? -14.522 -13.041 45.720 1.00 51.66 173 ILE A C 1
ATOM 1383 O O . ILE A 1 173 ? -15.699 -12.687 45.670 1.00 51.66 173 ILE A O 1
ATOM 1387 N N . LYS A 1 174 ? -14.163 -14.298 45.987 1.00 42.19 174 LYS A N 1
ATOM 1388 C CA . LYS A 1 174 ? -14.971 -15.292 46.706 1.00 42.19 174 LYS A CA 1
ATOM 1389 C C . LYS A 1 174 ? -14.092 -16.015 47.712 1.00 42.19 174 LYS A C 1
ATOM 1391 O O . LYS A 1 174 ? -12.946 -16.347 47.338 1.00 42.19 174 LYS A O 1
#

InterPro domains:
  IPR010504 Arfaptin homology (AH) domain [PF06456] (2-164)
  IPR010504 Arfaptin homology (AH) domain [PS50870] (1-169)
  IPR010504 Arfaptin homology (AH) domain [SM01015] (1-164)
  IPR027267 AH/BAR domain superfamily [G3DSA:1.20.1270.60] (1-166)
  IPR027267 AH/BAR domain superfamily [SSF103657] (1-165)
  IPR030798 Arfaptin family [PTHR12141] (1-174)

Secondary structure (DSSP, 8-state):
-HHHHHHHHHHHHHHHHHS-HHHHHHHHHHHHHHHHHHHHHHHHHHHHHHHHHHHHHIIIIIIHHHHHHHHHHHHHHHHHHHHHHHHHHHHSS-STT--HHHHHHHHHHHHHHHHHHHHHHHHHHHHHHHHHHHHHHHHHHHHHHHHHHHHHHHHHHHHHHHHHHHHHHHHT--